Protein AF-A0A3A6N5Y7-F1 (afdb_monomer_lite)

Radius of gyration: 28.3 Å; chains: 1; bounding box: 73×54×53 Å

pLDDT: mean 73.28, std 14.15, range [40.91, 90.38]

Structure (mmCIF, N/CA/C/O backbone):
data_AF-A0A3A6N5Y7-F1
#
_entry.id   AF-A0A3A6N5Y7-F1
#
loop_
_atom_site.group_PDB
_atom_site.id
_atom_site.type_symbol
_atom_site.label_atom_id
_atom_site.label_alt_id
_atom_site.label_comp_id
_atom_site.label_asym_id
_atom_site.label_entity_id
_atom_site.label_seq_id
_atom_site.pdbx_PDB_ins_code
_atom_site.Cartn_x
_atom_site.Cartn_y
_atom_site.Cartn_z
_atom_site.occupancy
_atom_site.B_iso_or_equiv
_atom_site.auth_seq_id
_atom_site.auth_comp_id
_atom_site.auth_asym_id
_atom_site.auth_atom_id
_atom_site.pdbx_PDB_model_num
ATOM 1 N N . MET A 1 1 ? 16.964 -12.652 -23.093 1.00 42.91 1 MET A N 1
ATOM 2 C CA . MET A 1 1 ? 16.774 -12.851 -21.640 1.00 42.91 1 MET A CA 1
ATOM 3 C C . MET A 1 1 ? 16.016 -11.644 -21.121 1.00 42.91 1 MET A C 1
ATOM 5 O O . MET A 1 1 ? 16.613 -10.581 -21.023 1.00 42.91 1 MET A O 1
ATOM 9 N N . ASN A 1 2 ? 14.709 -11.769 -20.884 1.00 51.12 2 ASN A N 1
ATOM 10 C CA . ASN A 1 2 ? 13.942 -10.691 -20.257 1.00 51.12 2 ASN A CA 1
ATOM 11 C C . ASN A 1 2 ? 14.453 -10.551 -18.821 1.00 51.12 2 ASN A C 1
ATOM 13 O O . ASN A 1 2 ? 14.398 -11.519 -18.061 1.00 51.12 2 ASN A O 1
ATOM 17 N N . LYS A 1 3 ? 15.029 -9.392 -18.482 1.00 64.69 3 LYS A N 1
ATOM 18 C CA . LYS A 1 3 ? 15.356 -9.066 -17.093 1.00 64.69 3 LYS A CA 1
ATOM 19 C C . LYS A 1 3 ? 14.032 -9.024 -16.340 1.00 64.69 3 LYS A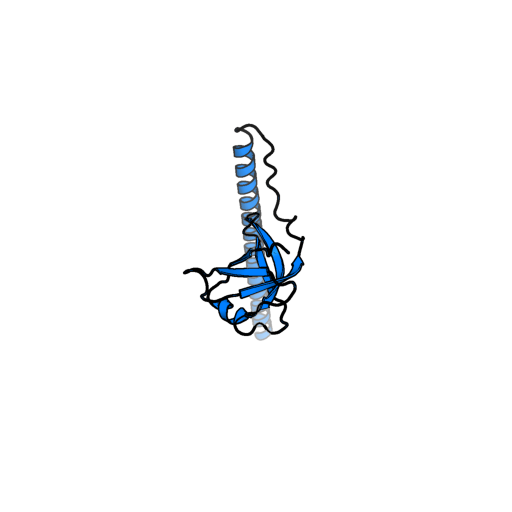 C 1
ATOM 21 O O . LYS A 1 3 ? 13.228 -8.136 -16.593 1.00 64.69 3 LYS A O 1
ATOM 26 N N . ARG A 1 4 ? 13.793 -10.027 -15.499 1.00 73.62 4 ARG A N 1
ATOM 27 C CA . ARG A 1 4 ? 12.654 -10.025 -14.585 1.00 73.62 4 ARG A CA 1
ATOM 28 C C . ARG A 1 4 ? 12.947 -9.007 -13.505 1.00 73.62 4 ARG A C 1
ATOM 30 O O . ARG A 1 4 ? 14.023 -9.070 -12.904 1.00 73.62 4 ARG A O 1
ATOM 37 N N . LYS A 1 5 ? 12.025 -8.079 -13.309 1.00 84.44 5 LYS A N 1
ATOM 38 C CA . LYS A 1 5 ? 12.135 -7.092 -12.246 1.00 84.44 5 LYS A CA 1
ATOM 39 C C . LYS A 1 5 ? 11.734 -7.722 -10.920 1.00 84.44 5 LYS A C 1
ATOM 41 O O . LYS A 1 5 ? 11.072 -8.763 -10.881 1.00 84.44 5 LYS A O 1
ATOM 46 N N . THR A 1 6 ? 12.192 -7.117 -9.834 1.00 88.25 6 THR A N 1
ATOM 47 C CA . THR A 1 6 ? 11.771 -7.500 -8.489 1.00 88.25 6 THR A CA 1
ATOM 48 C C . THR A 1 6 ? 11.048 -6.325 -7.869 1.00 88.25 6 THR A C 1
ATOM 50 O O . THR A 1 6 ? 11.573 -5.218 -7.816 1.00 88.25 6 THR A O 1
ATOM 53 N N . TYR A 1 7 ? 9.836 -6.583 -7.410 1.00 90.38 7 TYR A N 1
ATOM 54 C CA . TYR A 1 7 ? 8.979 -5.608 -6.772 1.00 90.38 7 TYR A CA 1
ATOM 55 C C . TYR A 1 7 ? 8.750 -5.988 -5.319 1.00 90.38 7 TYR A C 1
ATOM 57 O O . TYR A 1 7 ? 8.741 -7.167 -4.964 1.00 90.38 7 TYR A O 1
ATOM 65 N N . ARG A 1 8 ? 8.514 -4.988 -4.478 1.00 89.81 8 ARG A N 1
ATOM 66 C CA . ARG A 1 8 ? 8.191 -5.151 -3.068 1.00 89.81 8 ARG A CA 1
ATOM 67 C C . ARG A 1 8 ? 6.889 -4.438 -2.747 1.00 89.81 8 ARG A C 1
ATOM 69 O O . ARG A 1 8 ? 6.697 -3.296 -3.146 1.00 89.81 8 ARG A O 1
ATOM 76 N N . VAL A 1 9 ? 6.011 -5.096 -2.003 1.00 89.31 9 VAL A N 1
ATOM 77 C CA . VAL A 1 9 ? 4.762 -4.503 -1.505 1.00 89.31 9 VAL A CA 1
ATOM 78 C C . VAL A 1 9 ? 4.748 -4.624 0.009 1.00 89.31 9 VAL A C 1
ATOM 80 O O . VAL A 1 9 ? 5.057 -5.686 0.557 1.00 89.31 9 VAL A O 1
ATOM 83 N N . PHE A 1 10 ? 4.413 -3.524 0.681 1.00 86.44 10 PHE A N 1
ATOM 84 C CA . PHE A 1 10 ? 4.226 -3.518 2.125 1.00 86.44 10 PHE A CA 1
ATOM 85 C C . PHE A 1 10 ? 2.775 -3.855 2.452 1.00 86.44 10 PHE A C 1
ATOM 87 O O . PHE A 1 10 ? 1.873 -3.127 2.051 1.00 86.44 10 PHE A O 1
ATOM 94 N N . VAL A 1 11 ? 2.555 -4.941 3.189 1.00 83.19 11 VAL A N 1
ATOM 95 C CA . VAL A 1 11 ? 1.209 -5.418 3.523 1.00 83.19 11 VAL A CA 1
ATOM 96 C C . VAL A 1 11 ? 1.033 -5.425 5.043 1.00 83.19 11 VAL A C 1
ATOM 98 O O . VAL A 1 11 ? 1.803 -6.092 5.743 1.00 83.19 11 VAL A O 1
ATOM 101 N N . PRO A 1 12 ? 0.032 -4.707 5.589 1.00 78.56 12 PRO A N 1
ATOM 102 C CA . PRO A 1 12 ? -0.345 -4.831 6.992 1.00 78.56 12 PRO A CA 1
ATOM 103 C C . PRO A 1 12 ? -0.762 -6.269 7.322 1.00 78.56 12 PRO A C 1
ATOM 105 O O . PRO A 1 12 ? -1.392 -6.936 6.506 1.00 78.56 12 PRO A O 1
ATOM 108 N N . GLU A 1 13 ? -0.462 -6.746 8.531 1.00 71.50 13 GLU A N 1
ATOM 109 C CA . GLU A 1 13 ? -0.734 -8.144 8.909 1.00 71.50 13 GLU A CA 1
ATOM 110 C C . GLU A 1 13 ? -2.218 -8.529 8.781 1.00 71.50 13 GLU A C 1
ATOM 112 O O . GLU A 1 13 ? -2.533 -9.643 8.366 1.00 71.50 13 GLU A O 1
ATOM 117 N N . ASP A 1 14 ? -3.122 -7.578 9.026 1.00 71.62 14 ASP A N 1
ATOM 118 C CA . ASP A 1 14 ? -4.574 -7.758 8.914 1.00 71.62 14 ASP A CA 1
ATOM 119 C C . ASP A 1 14 ? -5.050 -8.000 7.467 1.00 71.62 14 ASP A C 1
ATOM 121 O O . ASP A 1 14 ? -6.158 -8.488 7.235 1.00 71.62 14 ASP A O 1
ATOM 125 N N . GLU A 1 15 ? -4.216 -7.671 6.478 1.00 71.88 15 GLU A N 1
ATOM 126 C CA . GLU A 1 15 ? -4.555 -7.695 5.054 1.00 71.88 15 GLU A CA 1
ATOM 127 C C . GLU A 1 15 ? -3.815 -8.781 4.263 1.00 71.88 15 GLU A C 1
ATOM 129 O O . GLU A 1 15 ? -4.076 -8.973 3.075 1.00 71.88 15 GLU A O 1
ATOM 134 N N . LEU A 1 16 ? -2.950 -9.554 4.923 1.00 69.94 16 LEU A N 1
ATOM 135 C CA . LEU A 1 16 ? -2.179 -10.642 4.314 1.00 69.94 16 LEU A CA 1
ATOM 136 C C . LEU A 1 16 ? -3.057 -11.705 3.646 1.00 69.94 16 LEU A C 1
ATOM 138 O O . LEU A 1 16 ? -2.752 -12.173 2.549 1.00 69.94 16 LEU A O 1
ATOM 142 N N . ASN A 1 17 ? -4.203 -12.011 4.256 1.00 70.00 17 ASN A N 1
ATOM 143 C CA . ASN A 1 17 ? -5.154 -13.001 3.745 1.00 70.00 17 ASN A CA 1
ATOM 144 C C . ASN A 1 17 ? -5.753 -12.616 2.379 1.00 70.00 17 ASN A C 1
ATOM 146 O O . ASN A 1 17 ? -6.322 -13.467 1.694 1.00 70.00 17 ASN A O 1
ATOM 150 N N . LYS A 1 18 ? -5.631 -11.349 1.950 1.00 73.25 18 LYS A N 1
ATOM 151 C CA . LYS A 1 18 ? -6.092 -10.903 0.626 1.00 73.25 18 LYS A CA 1
ATOM 152 C C . LYS A 1 18 ? -5.284 -11.544 -0.510 1.00 73.25 18 LYS A C 1
ATOM 154 O O . LYS A 1 18 ? -5.828 -11.725 -1.597 1.00 73.25 18 LYS A O 1
ATOM 159 N N . PHE A 1 19 ? -4.033 -11.933 -0.245 1.00 70.94 19 PHE A N 1
ATOM 160 C CA . PHE A 1 19 ? -3.107 -12.484 -1.239 1.00 70.94 19 PHE A CA 1
ATOM 161 C C . PHE A 1 19 ? -3.055 -14.018 -1.264 1.00 70.94 19 PHE A C 1
ATOM 163 O O . PHE A 1 19 ? -2.547 -14.581 -2.229 1.00 70.94 19 PHE A O 1
ATOM 170 N N . GLU A 1 20 ? -3.597 -14.709 -0.253 1.00 65.56 20 GLU A N 1
ATOM 171 C CA . GLU A 1 20 ? -3.565 -16.181 -0.173 1.00 65.56 20 GLU A CA 1
ATOM 172 C C . GLU A 1 20 ? -4.434 -16.875 -1.238 1.00 65.56 20 GLU A C 1
ATOM 174 O O . GLU A 1 20 ? -4.127 -17.989 -1.654 1.00 65.56 20 GLU A O 1
ATOM 179 N N . ASN A 1 21 ? -5.486 -16.211 -1.730 1.00 63.72 21 ASN A N 1
ATOM 180 C CA . ASN A 1 21 ? -6.317 -16.690 -2.842 1.00 63.72 21 ASN A CA 1
ATOM 181 C C . ASN A 1 21 ? -6.342 -15.655 -3.972 1.00 63.72 21 ASN A C 1
ATOM 183 O O . ASN A 1 21 ? -7.359 -14.972 -4.155 1.00 63.72 21 ASN A O 1
ATOM 187 N N . PRO A 1 22 ? -5.233 -15.518 -4.719 1.00 61.12 22 PRO A N 1
ATOM 188 C CA . PRO A 1 22 ? -5.074 -14.402 -5.635 1.00 61.12 22 PRO A CA 1
ATOM 189 C C . PRO A 1 22 ? -6.120 -14.397 -6.756 1.00 61.12 22 PRO A C 1
ATOM 191 O O . PRO A 1 22 ? -6.644 -13.337 -7.089 1.00 61.12 22 PRO A O 1
ATOM 194 N N . GLY A 1 23 ? -6.490 -15.564 -7.299 1.00 55.91 23 GLY A N 1
ATOM 195 C CA . GLY A 1 23 ? -7.388 -15.645 -8.461 1.00 55.91 23 GLY A CA 1
ATOM 196 C C . GLY A 1 23 ? -7.005 -14.659 -9.581 1.00 55.91 23 GLY A C 1
ATOM 197 O O . GLY A 1 23 ? -5.861 -14.225 -9.670 1.00 55.91 23 GLY A O 1
ATOM 198 N N . ASP A 1 24 ? -7.982 -14.254 -10.397 1.00 64.38 24 ASP A N 1
ATOM 199 C CA . ASP A 1 24 ? -7.859 -13.126 -11.340 1.00 64.38 24 ASP A CA 1
ATOM 200 C C . ASP A 1 24 ? -8.248 -11.781 -10.687 1.00 64.38 24 ASP A C 1
ATOM 202 O O . ASP A 1 24 ? -8.828 -10.898 -11.325 1.00 64.38 24 ASP A O 1
ATOM 206 N N . LYS A 1 25 ? -8.007 -11.616 -9.378 1.00 76.44 25 LYS A N 1
ATOM 207 C CA . LYS A 1 25 ? -8.378 -10.379 -8.680 1.00 76.44 25 LYS A CA 1
ATOM 208 C C . LYS A 1 25 ? -7.320 -9.301 -8.892 1.00 76.44 25 LYS A C 1
ATOM 210 O O . LYS A 1 25 ? -6.121 -9.542 -8.781 1.00 76.44 25 LYS A O 1
ATOM 215 N N . LEU A 1 26 ? -7.804 -8.097 -9.174 1.00 81.44 26 LEU A N 1
ATOM 216 C CA . LEU A 1 26 ? -7.002 -6.884 -9.241 1.00 81.44 26 LEU A CA 1
ATOM 217 C C . LEU A 1 26 ? -6.948 -6.253 -7.849 1.00 81.44 26 LEU A C 1
ATOM 219 O O . LEU A 1 26 ? -7.991 -6.019 -7.235 1.00 81.44 26 LEU A O 1
ATOM 223 N N . PHE A 1 27 ? -5.741 -5.971 -7.375 1.00 83.56 27 PHE A N 1
ATOM 224 C CA . PHE A 1 27 ? -5.479 -5.290 -6.109 1.00 83.56 27 PHE A CA 1
ATOM 225 C C . PHE A 1 27 ? -4.864 -3.927 -6.400 1.00 83.56 27 PHE A C 1
ATOM 227 O O . PHE A 1 27 ? -3.980 -3.840 -7.242 1.00 83.56 27 PHE A O 1
ATOM 234 N N . THR A 1 28 ? -5.303 -2.869 -5.724 1.00 84.94 28 THR A N 1
ATOM 235 C CA . THR A 1 28 ? -4.659 -1.554 -5.828 1.00 84.94 28 THR A CA 1
ATOM 236 C C . THR A 1 28 ? -3.739 -1.378 -4.635 1.00 84.94 28 THR A C 1
ATOM 238 O O . THR A 1 28 ? -4.221 -1.129 -3.534 1.00 84.94 28 THR A O 1
ATOM 241 N N . GLU A 1 29 ? -2.434 -1.490 -4.860 1.00 85.69 29 GLU A N 1
ATOM 242 C CA . GLU A 1 29 ? -1.424 -1.440 -3.801 1.00 85.69 29 GLU A CA 1
ATOM 243 C C . GLU A 1 29 ? -0.268 -0.518 -4.186 1.00 85.69 29 GLU A C 1
ATOM 245 O O . GLU A 1 29 ? -0.026 -0.242 -5.365 1.00 85.69 29 GLU A O 1
ATOM 250 N N . THR A 1 30 ? 0.462 -0.047 -3.177 1.00 88.00 30 THR A N 1
ATOM 251 C CA . THR A 1 30 ? 1.720 0.672 -3.387 1.00 88.00 30 THR A CA 1
ATOM 252 C C . THR A 1 30 ? 2.841 -0.339 -3.598 1.00 88.00 30 THR A C 1
ATOM 254 O O . THR A 1 30 ? 3.200 -1.103 -2.699 1.00 88.00 30 THR A O 1
ATOM 257 N N . VAL A 1 31 ? 3.396 -0.335 -4.804 1.00 89.12 31 VAL A N 1
ATOM 258 C CA . VAL A 1 31 ? 4.477 -1.218 -5.235 1.00 89.12 31 VAL A CA 1
ATOM 259 C C . VAL A 1 31 ? 5.779 -0.432 -5.250 1.00 89.12 31 VAL A C 1
ATOM 261 O O . VAL A 1 31 ? 5.811 0.711 -5.691 1.00 89.12 31 VAL A O 1
ATOM 264 N N . ILE A 1 32 ? 6.856 -1.050 -4.781 1.00 89.00 32 ILE A N 1
ATOM 265 C CA . ILE A 1 32 ? 8.205 -0.488 -4.769 1.00 89.00 32 ILE A CA 1
ATOM 266 C C . ILE A 1 32 ? 9.062 -1.305 -5.734 1.00 89.00 32 ILE A C 1
ATOM 268 O O . ILE A 1 32 ? 9.158 -2.522 -5.584 1.00 89.00 32 ILE A O 1
ATOM 272 N N . ASP A 1 33 ? 9.677 -0.666 -6.724 1.00 88.69 33 ASP A N 1
ATOM 273 C CA . ASP A 1 33 ? 10.671 -1.316 -7.591 1.00 88.69 33 ASP A CA 1
ATOM 274 C C . ASP A 1 33 ? 11.995 -1.438 -6.810 1.00 88.69 33 ASP A C 1
ATOM 276 O O . ASP A 1 33 ? 12.519 -0.438 -6.325 1.00 88.69 33 ASP A O 1
ATOM 280 N N . GLU A 1 34 ? 12.531 -2.649 -6.626 1.00 86.38 34 GLU A N 1
ATOM 281 C CA . GLU A 1 34 ? 13.803 -2.844 -5.903 1.00 86.38 34 GLU A CA 1
ATOM 282 C C . GLU A 1 34 ? 15.005 -2.284 -6.678 1.00 86.38 34 GLU A C 1
ATOM 284 O O . GLU A 1 34 ? 16.012 -1.925 -6.064 1.00 86.38 34 GLU A O 1
ATOM 289 N N . ASP A 1 35 ? 14.908 -2.166 -8.007 1.00 81.94 35 ASP A N 1
ATOM 290 C CA . ASP A 1 35 ? 16.004 -1.653 -8.828 1.00 81.94 35 ASP A CA 1
ATOM 291 C C . ASP A 1 35 ? 16.106 -0.120 -8.738 1.00 81.94 35 ASP A C 1
ATOM 293 O O . ASP A 1 35 ? 17.213 0.424 -8.711 1.00 81.94 35 ASP A O 1
ATOM 297 N N . THR A 1 36 ? 14.972 0.592 -8.695 1.00 85.12 36 THR A N 1
ATOM 298 C CA . THR A 1 36 ? 14.935 2.071 -8.660 1.00 85.12 36 THR A CA 1
ATOM 299 C C . THR A 1 36 ? 14.605 2.652 -7.288 1.00 85.12 36 THR A C 1
ATOM 301 O O . THR A 1 36 ? 14.820 3.840 -7.066 1.00 85.12 36 THR A O 1
ATOM 304 N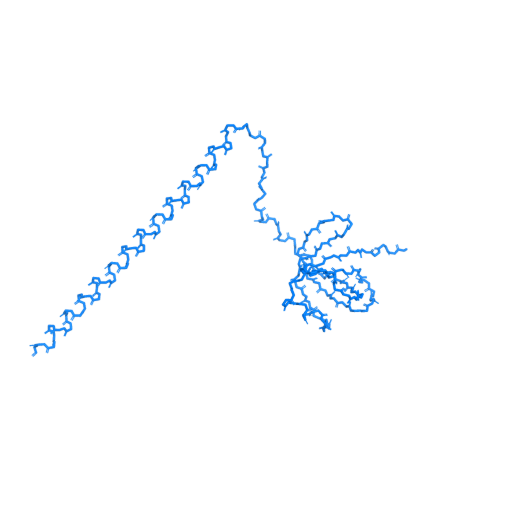 N . GLN A 1 37 ? 14.106 1.830 -6.362 1.00 82.81 37 GLN A N 1
ATOM 305 C CA . GLN A 1 37 ? 13.531 2.232 -5.073 1.00 82.81 37 GLN A CA 1
ATOM 306 C C . GLN A 1 37 ? 12.334 3.189 -5.180 1.00 82.81 37 GLN A C 1
ATOM 308 O O . GLN A 1 37 ? 11.919 3.773 -4.178 1.00 82.81 37 GLN A O 1
ATOM 313 N N . GLU A 1 38 ? 11.748 3.335 -6.367 1.00 84.25 38 GLU A N 1
ATOM 314 C CA . GLU A 1 38 ? 10.560 4.158 -6.564 1.00 84.25 38 GLU A CA 1
ATOM 315 C C . GLU A 1 38 ? 9.316 3.410 -6.087 1.00 84.25 38 GLU A C 1
ATOM 317 O O . GLU A 1 38 ? 9.064 2.273 -6.496 1.00 84.25 38 GLU A O 1
ATOM 322 N N . ALA A 1 39 ? 8.530 4.068 -5.236 1.00 86.94 39 ALA A N 1
ATOM 323 C CA . ALA A 1 39 ? 7.201 3.622 -4.851 1.00 86.94 39 ALA A CA 1
ATOM 324 C C . ALA A 1 39 ? 6.165 4.246 -5.792 1.00 86.94 39 ALA A C 1
ATOM 326 O O . ALA A 1 39 ? 6.240 5.434 -6.093 1.00 86.94 39 ALA A O 1
ATOM 327 N N . PHE A 1 40 ? 5.199 3.459 -6.249 1.00 87.25 40 PHE A N 1
ATOM 328 C CA . PHE A 1 40 ? 4.082 3.949 -7.050 1.00 87.25 40 PHE A CA 1
ATOM 329 C C . PHE A 1 40 ? 2.830 3.132 -6.763 1.00 87.25 40 PHE A C 1
ATOM 331 O O . PHE A 1 40 ? 2.895 1.942 -6.438 1.00 87.25 40 PHE A O 1
ATOM 338 N N . ARG A 1 41 ? 1.670 3.769 -6.891 1.00 86.81 41 ARG A N 1
ATOM 339 C CA . ARG A 1 41 ? 0.392 3.080 -6.776 1.00 86.81 41 ARG A CA 1
ATOM 340 C C . ARG A 1 41 ? 0.070 2.367 -8.085 1.00 86.81 41 ARG A C 1
ATOM 342 O O . ARG A 1 41 ? 0.169 2.938 -9.170 1.00 86.81 41 ARG A O 1
ATOM 349 N N . ALA A 1 42 ? -0.286 1.092 -8.002 1.00 88.44 42 ALA A N 1
ATOM 350 C CA . ALA A 1 42 ? -0.627 0.315 -9.183 1.00 88.44 42 ALA A CA 1
ATOM 351 C C . ALA A 1 42 ? -1.722 -0.708 -8.904 1.00 88.44 42 ALA A C 1
ATOM 353 O O . ALA A 1 42 ? -1.826 -1.270 -7.810 1.00 88.44 42 ALA A O 1
ATOM 354 N N . LYS A 1 43 ? -2.504 -1.000 -9.945 1.00 88.50 43 LYS A N 1
ATOM 355 C CA . LYS A 1 43 ? -3.361 -2.180 -9.988 1.00 88.50 43 LYS A CA 1
ATOM 356 C C . LYS A 1 43 ? -2.514 -3.380 -10.370 1.00 88.50 43 LYS A C 1
ATOM 358 O O . LYS A 1 43 ? -1.997 -3.473 -11.486 1.00 88.50 43 LYS A O 1
ATOM 363 N N . ILE A 1 44 ? -2.385 -4.301 -9.430 1.00 88.94 44 ILE A N 1
ATOM 364 C CA . ILE A 1 44 ? -1.564 -5.491 -9.541 1.00 88.94 44 ILE A CA 1
ATOM 365 C C . ILE A 1 44 ? -2.399 -6.764 -9.497 1.00 88.94 44 ILE A C 1
ATOM 367 O O . ILE A 1 44 ? -3.411 -6.856 -8.804 1.00 88.94 44 ILE A O 1
ATOM 371 N N . MET A 1 45 ? -1.928 -7.771 -10.222 1.00 87.31 45 MET A N 1
ATOM 372 C CA . MET A 1 45 ? -2.351 -9.157 -10.061 1.00 87.31 45 MET A CA 1
ATOM 373 C C . MET A 1 45 ? -1.220 -9.930 -9.405 1.00 87.31 45 MET A C 1
ATOM 375 O O . MET A 1 45 ? -0.086 -9.881 -9.882 1.00 87.31 45 MET A O 1
ATOM 379 N N . VAL A 1 46 ? -1.525 -10.661 -8.339 1.00 87.69 46 VAL A N 1
ATOM 380 C CA . VAL A 1 46 ? -0.550 -11.502 -7.639 1.00 87.69 46 VAL A CA 1
ATOM 381 C C . VAL A 1 46 ? -0.768 -12.959 -8.035 1.00 87.69 46 VAL A C 1
ATOM 383 O O . VAL A 1 46 ? -1.888 -13.369 -8.305 1.00 87.69 46 VAL A O 1
ATOM 386 N N . SER A 1 47 ? 0.294 -13.751 -8.106 1.00 84.38 47 SER A N 1
ATOM 387 C CA . SER A 1 47 ? 0.235 -15.194 -8.339 1.00 84.38 47 SER A CA 1
ATOM 388 C C . SER A 1 47 ? 1.286 -15.895 -7.486 1.00 84.38 47 SER A C 1
ATOM 390 O O . SER A 1 47 ? 2.371 -15.365 -7.256 1.00 84.38 47 SER A O 1
ATOM 392 N N . THR A 1 48 ? 0.985 -17.110 -7.036 1.00 83.50 48 THR A N 1
ATOM 393 C CA . THR A 1 48 ? 1.953 -18.015 -6.388 1.00 83.50 48 THR A CA 1
ATOM 394 C C . THR A 1 48 ? 2.762 -18.826 -7.403 1.00 83.50 48 THR A C 1
ATOM 396 O O . THR A 1 48 ? 3.731 -19.493 -7.049 1.00 83.50 48 THR A O 1
ATOM 399 N N . SER A 1 49 ? 2.376 -18.775 -8.681 1.00 82.56 49 SER A N 1
ATOM 400 C CA . SER A 1 49 ? 3.053 -19.454 -9.783 1.00 82.56 49 SER A CA 1
ATOM 401 C C . SER A 1 49 ? 3.620 -18.453 -10.783 1.00 82.56 49 SER A C 1
ATOM 403 O O . SER A 1 49 ? 3.011 -17.421 -11.078 1.00 82.56 49 SER A O 1
ATOM 405 N N . LEU A 1 50 ? 4.802 -18.771 -11.305 1.00 81.44 50 LEU A N 1
ATOM 406 C CA . LEU A 1 50 ? 5.478 -17.965 -12.309 1.00 81.44 50 LEU A CA 1
ATOM 407 C C . LEU A 1 50 ? 4.744 -18.094 -13.649 1.00 81.44 50 LEU A C 1
ATOM 409 O O . LEU A 1 50 ? 4.814 -19.134 -14.305 1.00 81.44 50 LEU A O 1
ATOM 413 N N . LEU A 1 51 ? 4.079 -17.019 -14.056 1.00 81.94 51 LEU A N 1
ATOM 414 C CA . LEU A 1 51 ? 3.369 -16.905 -15.327 1.00 81.94 51 LEU A CA 1
ATOM 415 C C . LEU A 1 51 ? 4.106 -15.946 -16.274 1.00 81.94 51 LEU A C 1
ATOM 417 O O . LEU A 1 51 ? 4.976 -15.173 -15.868 1.00 81.94 51 LEU A O 1
ATOM 421 N N . GLU A 1 52 ? 3.783 -16.007 -17.564 1.00 80.62 52 GLU A N 1
ATOM 422 C CA . GLU A 1 52 ? 4.406 -15.135 -18.560 1.00 80.62 52 GLU A CA 1
ATOM 423 C C . GLU A 1 52 ? 3.975 -13.672 -18.359 1.00 80.62 52 GLU A C 1
ATOM 425 O O . GLU A 1 52 ? 2.791 -13.367 -18.215 1.00 80.62 52 GLU A O 1
ATOM 430 N N . GLY A 1 53 ? 4.950 -12.759 -18.318 1.00 82.50 53 GLY A N 1
ATOM 431 C CA . GLY A 1 53 ? 4.716 -11.341 -18.025 1.00 82.50 53 GLY A CA 1
ATOM 432 C C . GLY A 1 53 ? 4.538 -11.014 -16.539 1.00 82.50 53 GLY A C 1
ATOM 433 O O . GLY A 1 53 ? 4.139 -9.897 -16.226 1.00 82.50 53 GLY A O 1
ATOM 434 N N . TYR A 1 54 ? 4.814 -11.968 -15.645 1.00 87.50 54 TYR A N 1
ATOM 435 C CA . TYR A 1 54 ? 4.893 -11.715 -14.211 1.00 87.50 54 TYR A CA 1
ATOM 436 C C . TYR A 1 54 ? 6.349 -11.549 -13.771 1.00 87.50 54 TYR A C 1
ATOM 438 O O . TYR A 1 54 ? 7.242 -12.298 -14.185 1.00 87.50 54 TYR A O 1
ATOM 446 N N . ASP A 1 55 ? 6.550 -10.586 -12.885 1.00 89.62 55 ASP A N 1
ATOM 447 C CA . ASP A 1 55 ? 7.807 -10.262 -12.230 1.00 89.62 55 ASP A CA 1
ATOM 448 C C . ASP A 1 55 ? 7.826 -10.797 -10.793 1.00 89.62 55 ASP A C 1
ATOM 450 O O . ASP A 1 55 ? 6.802 -11.227 -10.259 1.00 89.62 55 ASP A O 1
ATOM 454 N N . SER A 1 56 ? 9.000 -10.821 -10.165 1.00 89.38 56 SER A N 1
ATOM 455 C CA . SER A 1 56 ? 9.150 -11.329 -8.796 1.00 89.38 56 SER A CA 1
ATOM 456 C C . SER A 1 56 ? 8.542 -10.350 -7.794 1.00 89.38 56 SER A C 1
ATOM 458 O O . SER A 1 56 ? 8.781 -9.148 -7.892 1.00 89.38 56 SER A O 1
ATOM 460 N N . LEU A 1 57 ? 7.807 -10.855 -6.804 1.00 89.31 57 LEU A N 1
ATOM 461 C CA . LEU A 1 57 ? 7.199 -10.056 -5.744 1.00 89.31 57 LEU A CA 1
ATOM 462 C C . LEU A 1 57 ? 7.725 -10.472 -4.367 1.00 89.31 57 LEU A C 1
ATOM 464 O O . LEU A 1 57 ? 7.745 -11.650 -4.012 1.00 89.31 57 LEU A O 1
ATOM 468 N N . LEU A 1 58 ? 8.097 -9.477 -3.571 1.00 88.75 58 LEU A N 1
ATOM 469 C CA . LEU A 1 58 ? 8.435 -9.608 -2.163 1.00 88.75 58 LEU A CA 1
ATOM 470 C C . LEU A 1 58 ? 7.329 -8.961 -1.332 1.00 88.75 58 LEU A C 1
ATOM 472 O O . LEU A 1 58 ? 7.138 -7.747 -1.358 1.00 88.75 58 LEU A O 1
ATOM 476 N N . LEU A 1 59 ? 6.599 -9.776 -0.577 1.00 86.56 59 LEU A N 1
ATOM 477 C CA . LEU A 1 59 ? 5.615 -9.284 0.381 1.00 86.56 59 LEU A CA 1
ATOM 478 C C . LEU A 1 59 ? 6.319 -9.010 1.710 1.00 86.56 59 LEU A C 1
ATOM 480 O O . LEU A 1 59 ? 6.828 -9.935 2.349 1.00 86.56 59 LEU A O 1
ATOM 484 N N . GLN A 1 60 ? 6.371 -7.743 2.112 1.00 84.75 60 GLN A N 1
ATOM 485 C CA . GLN A 1 60 ? 6.961 -7.311 3.375 1.00 84.75 60 GLN A CA 1
ATOM 486 C C . GLN A 1 60 ? 5.853 -6.944 4.368 1.00 84.75 60 GLN A C 1
ATOM 488 O O . GLN A 1 60 ? 5.087 -6.015 4.137 1.00 84.75 60 GLN A O 1
ATOM 493 N N . GLY A 1 61 ? 5.786 -7.660 5.487 1.00 82.12 61 GLY A N 1
ATOM 494 C CA . GLY A 1 61 ? 4.946 -7.320 6.633 1.00 82.12 61 GLY A CA 1
ATOM 495 C C . GLY A 1 61 ? 5.716 -6.564 7.719 1.00 82.12 61 GLY A C 1
ATOM 496 O O . GLY A 1 61 ? 6.916 -6.301 7.608 1.00 82.12 61 GLY A O 1
ATOM 497 N N . ARG A 1 62 ? 5.027 -6.245 8.820 1.00 75.00 62 ARG A N 1
ATOM 498 C CA . ARG A 1 62 ? 5.598 -5.501 9.959 1.00 75.00 62 ARG A CA 1
ATOM 499 C C . ARG A 1 62 ? 6.711 -6.270 10.687 1.00 75.00 62 ARG A C 1
ATOM 501 O O . ARG A 1 62 ? 7.638 -5.645 11.197 1.00 75.00 62 ARG A O 1
ATOM 508 N N . GLY A 1 63 ? 6.622 -7.600 10.728 1.00 73.38 63 GLY A N 1
ATOM 509 C CA . GLY A 1 63 ? 7.588 -8.483 11.392 1.00 73.38 63 GLY A CA 1
ATOM 510 C C . GLY A 1 63 ? 8.618 -9.160 10.478 1.00 73.38 63 GLY A C 1
ATOM 511 O O . GLY A 1 63 ? 9.514 -9.829 10.988 1.00 73.38 63 GLY A O 1
ATOM 512 N N . GLY A 1 64 ? 8.516 -9.016 9.151 1.00 76.81 64 GLY A N 1
ATOM 513 C CA . GLY A 1 64 ? 9.412 -9.687 8.204 1.00 76.81 64 GLY A CA 1
ATOM 514 C C . GLY A 1 64 ? 8.794 -9.918 6.826 1.00 76.81 64 GLY A C 1
ATOM 515 O O . GLY A 1 64 ? 7.719 -9.408 6.520 1.00 76.81 64 GLY A O 1
ATOM 516 N N . PHE A 1 65 ? 9.484 -10.688 5.985 1.00 78.50 65 PHE A N 1
ATOM 517 C CA . PHE A 1 65 ? 8.978 -11.087 4.671 1.00 78.50 65 PHE A CA 1
ATOM 518 C C . PHE A 1 65 ? 8.066 -12.301 4.782 1.00 78.50 65 PHE A C 1
ATOM 520 O O . PHE A 1 65 ? 8.346 -13.221 5.556 1.00 78.50 65 PHE A O 1
ATOM 527 N N . LEU A 1 66 ? 7.003 -12.323 3.978 1.00 78.38 66 LEU A N 1
ATOM 528 C CA . LEU A 1 66 ? 6.149 -13.496 3.902 1.00 78.38 66 LEU A CA 1
ATOM 529 C C . LEU A 1 66 ? 6.917 -14.657 3.259 1.00 78.38 66 LEU A C 1
ATOM 531 O O . LEU A 1 66 ? 7.454 -14.490 2.160 1.00 78.38 66 LEU A O 1
ATOM 535 N N . PRO A 1 67 ? 6.969 -15.838 3.898 1.00 75.31 67 PRO A N 1
ATOM 536 C CA . PRO A 1 67 ? 7.594 -17.000 3.292 1.00 75.31 67 PRO A CA 1
ATOM 537 C C . PRO A 1 67 ? 6.785 -17.438 2.066 1.00 75.31 67 PRO A C 1
ATOM 539 O O . PRO A 1 67 ? 5.579 -17.654 2.145 1.00 75.31 67 PRO A O 1
ATOM 542 N N . GLY A 1 68 ? 7.453 -17.570 0.924 1.00 79.25 68 GLY A N 1
ATOM 543 C CA . GLY A 1 68 ? 6.828 -17.992 -0.327 1.00 79.25 68 GLY A CA 1
ATOM 544 C C . GLY A 1 68 ? 7.492 -17.364 -1.545 1.00 79.25 68 GLY A C 1
ATOM 545 O O . GLY A 1 68 ? 8.293 -16.438 -1.424 1.00 79.25 68 GLY A O 1
ATOM 546 N N . GLN A 1 69 ? 7.168 -17.890 -2.724 1.00 84.00 69 GLN A N 1
ATOM 547 C CA . GLN A 1 69 ? 7.490 -17.246 -3.992 1.00 84.00 69 GLN A CA 1
ATOM 548 C C . GLN A 1 69 ? 6.224 -16.597 -4.525 1.00 84.00 69 GLN A C 1
ATOM 550 O O . GLN A 1 69 ? 5.237 -17.279 -4.798 1.00 84.00 69 GLN A O 1
ATOM 555 N N . TRP A 1 70 ? 6.271 -15.279 -4.645 1.00 88.06 70 TRP A N 1
ATOM 556 C CA . TRP A 1 70 ? 5.164 -14.478 -5.131 1.00 88.06 70 TRP A CA 1
ATOM 557 C C . TRP A 1 70 ? 5.575 -13.818 -6.434 1.00 88.06 70 TRP A C 1
ATOM 559 O O . TRP A 1 70 ? 6.740 -13.470 -6.638 1.00 88.06 70 TRP A O 1
ATOM 569 N N . PHE A 1 71 ? 4.604 -13.651 -7.315 1.00 89.19 71 PHE A N 1
ATOM 570 C CA . PHE A 1 71 ? 4.789 -13.041 -8.615 1.00 89.19 71 PHE A CA 1
ATOM 571 C C . PHE A 1 71 ? 3.732 -11.972 -8.818 1.00 89.19 71 PHE A C 1
ATOM 573 O O . PHE A 1 71 ? 2.587 -12.152 -8.407 1.00 89.19 71 PHE A O 1
ATOM 580 N N . VAL A 1 72 ? 4.106 -10.871 -9.458 1.00 88.06 72 VAL A N 1
ATOM 581 C CA . VAL A 1 72 ? 3.220 -9.737 -9.696 1.00 88.06 72 VAL A CA 1
ATOM 582 C C . VAL A 1 72 ? 3.184 -9.372 -11.167 1.00 88.06 72 VAL A C 1
ATOM 584 O O . VAL A 1 72 ? 4.206 -9.380 -11.848 1.00 88.06 72 VAL A O 1
ATOM 587 N N . LYS A 1 73 ? 1.999 -9.022 -11.651 1.00 88.69 73 LYS A N 1
ATOM 588 C CA . LYS A 1 73 ? 1.804 -8.373 -12.941 1.00 88.69 73 LYS A CA 1
ATOM 589 C C . LYS A 1 73 ? 1.145 -7.025 -12.710 1.00 88.69 73 LYS A C 1
ATOM 591 O O . LYS A 1 73 ? 0.049 -6.956 -12.155 1.00 88.69 73 LYS A O 1
ATOM 596 N N . ILE A 1 74 ? 1.817 -5.965 -13.138 1.00 87.56 74 ILE A N 1
ATOM 597 C CA . ILE A 1 74 ? 1.280 -4.606 -13.098 1.00 87.56 74 ILE A CA 1
ATOM 598 C C . ILE A 1 74 ? 0.352 -4.448 -14.303 1.00 87.56 74 ILE A C 1
ATOM 600 O O . ILE A 1 74 ? 0.784 -4.593 -15.446 1.00 87.56 74 ILE A O 1
ATOM 604 N N . VAL A 1 75 ? -0.932 -4.216 -14.041 1.00 86.31 75 VAL A N 1
ATOM 605 C CA . VAL A 1 75 ? -1.956 -4.037 -15.080 1.00 86.31 75 VAL A CA 1
ATOM 606 C C . VAL A 1 75 ? -2.098 -2.563 -15.434 1.00 86.31 75 VAL A C 1
ATOM 608 O O . VAL A 1 75 ? -2.176 -2.220 -16.608 1.00 86.31 75 VAL A O 1
ATOM 611 N N . GLU A 1 76 ? -2.095 -1.699 -14.423 1.00 83.25 76 GLU A N 1
ATOM 612 C CA . GLU A 1 76 ? -2.263 -0.258 -14.580 1.00 83.25 76 GLU A CA 1
ATOM 613 C C . GLU A 1 76 ? -1.433 0.451 -13.509 1.00 83.25 76 GLU A C 1
ATOM 615 O O . GLU A 1 76 ? -1.475 0.066 -12.338 1.00 83.25 76 GLU A O 1
ATOM 620 N N . ARG A 1 77 ? -0.646 1.449 -13.916 1.00 83.38 77 ARG A N 1
ATOM 621 C CA . ARG A 1 77 ? 0.069 2.343 -13.003 1.00 83.38 77 ARG A CA 1
ATOM 622 C C . ARG A 1 77 ? -0.803 3.579 -12.839 1.00 83.38 77 ARG A C 1
ATOM 624 O O . ARG A 1 77 ? -1.069 4.247 -13.834 1.00 83.38 77 ARG A O 1
ATOM 631 N N . ASP A 1 78 ? -1.252 3.848 -11.618 1.00 74.06 78 ASP A N 1
ATOM 632 C CA . ASP A 1 78 ? -1.893 5.125 -11.325 1.00 74.06 78 ASP A CA 1
ATOM 633 C C . ASP A 1 78 ? -0.763 6.162 -11.243 1.00 74.06 78 ASP A C 1
ATOM 635 O O . ASP A 1 78 ? 0.074 6.117 -10.344 1.00 74.06 78 ASP A O 1
ATOM 639 N N . GLU A 1 79 ? -0.688 7.051 -12.235 1.00 58.25 79 GLU A N 1
ATOM 640 C CA . GLU A 1 79 ? 0.256 8.182 -12.266 1.00 58.25 79 G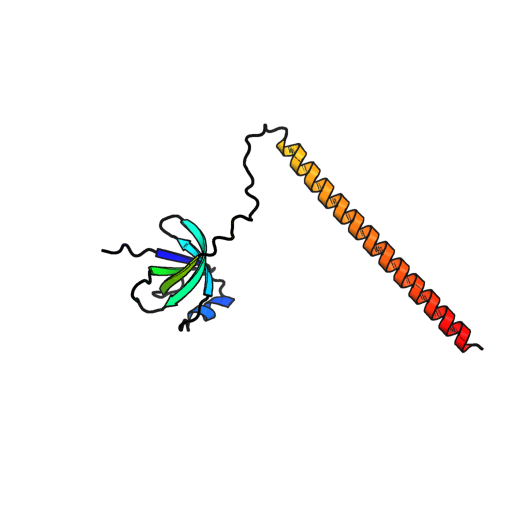LU A CA 1
ATOM 641 C C . GLU A 1 79 ? -0.271 9.400 -11.468 1.00 58.25 79 GLU A C 1
ATOM 643 O O . GLU A 1 79 ? 0.342 10.462 -11.476 1.00 58.25 79 GLU A O 1
ATOM 648 N N . GLU A 1 80 ? -1.382 9.254 -10.735 1.00 47.38 80 GLU A N 1
ATOM 649 C CA . GLU A 1 80 ? -2.055 10.311 -9.955 1.00 47.38 80 GLU A CA 1
ATOM 650 C C . GLU A 1 80 ? -1.431 10.571 -8.560 1.00 47.38 80 GLU A C 1
ATOM 652 O O . GLU A 1 80 ? -2.148 10.795 -7.590 1.00 47.38 80 GLU A O 1
ATOM 657 N N . ASP A 1 81 ? -0.100 10.583 -8.443 1.00 44.53 81 ASP A N 1
ATOM 658 C CA . ASP A 1 81 ? 0.610 11.065 -7.237 1.00 44.53 81 ASP A CA 1
ATOM 659 C C . ASP A 1 81 ? 1.401 12.369 -7.522 1.00 44.53 81 ASP A C 1
ATOM 661 O O . ASP A 1 81 ? 2.436 12.637 -6.916 1.00 44.53 81 ASP A O 1
ATOM 665 N N . GLU A 1 82 ? 0.913 13.224 -8.434 1.00 42.25 82 GLU A N 1
ATOM 666 C CA . GLU A 1 82 ? 1.403 14.612 -8.589 1.00 42.25 82 GLU A CA 1
ATOM 667 C C . GLU A 1 82 ? 0.715 15.629 -7.647 1.00 42.25 82 GLU A C 1
ATOM 669 O O . GLU A 1 82 ? 1.044 16.814 -7.687 1.00 42.25 82 GLU A O 1
ATOM 674 N N . ASP A 1 83 ? -0.171 15.191 -6.742 1.00 40.91 83 ASP A N 1
ATOM 675 C CA . ASP A 1 83 ? -0.840 16.067 -5.759 1.00 40.91 83 ASP A CA 1
ATOM 676 C C . ASP A 1 83 ? -0.296 15.947 -4.319 1.00 40.91 83 ASP A C 1
ATOM 678 O O . ASP A 1 83 ? -0.860 16.520 -3.382 1.00 40.91 83 ASP A O 1
ATOM 682 N N . GLU A 1 84 ? 0.848 15.292 -4.099 1.00 41.53 84 GLU A N 1
ATOM 683 C CA . GLU A 1 84 ? 1.636 15.584 -2.900 1.00 41.53 84 GLU A CA 1
ATOM 684 C C . GLU A 1 84 ? 2.456 16.839 -3.164 1.00 41.53 84 GLU A C 1
ATOM 686 O O . GLU A 1 84 ? 3.544 16.774 -3.727 1.00 41.53 84 GLU A O 1
ATOM 691 N N . SER A 1 85 ? 1.895 17.984 -2.758 1.00 45.94 85 SER A N 1
ATOM 692 C CA . SER A 1 85 ? 2.544 19.288 -2.607 1.00 45.94 85 SER A CA 1
ATOM 693 C C . SER A 1 85 ? 4.069 19.178 -2.591 1.00 45.94 85 SER A C 1
ATOM 695 O O . SER A 1 85 ? 4.682 19.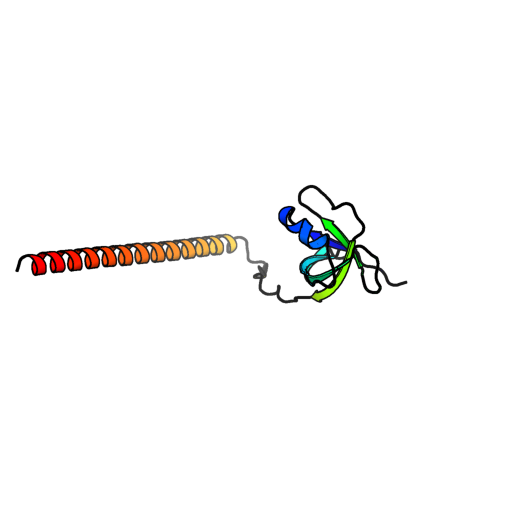023 -1.527 1.00 45.94 85 SER A O 1
ATOM 697 N N . VAL A 1 86 ? 4.677 19.244 -3.780 1.00 42.78 86 VAL A N 1
ATOM 698 C CA . VAL A 1 86 ? 6.123 19.277 -3.928 1.00 42.78 86 VAL A CA 1
ATOM 699 C C . VAL A 1 86 ? 6.542 20.493 -3.133 1.00 42.78 86 VAL A C 1
ATOM 701 O O . VAL A 1 86 ? 6.243 21.635 -3.488 1.00 42.78 86 VAL A O 1
ATOM 704 N N . THR A 1 87 ? 7.180 20.259 -1.992 1.00 46.78 87 THR A N 1
ATOM 705 C CA . THR A 1 87 ? 7.825 21.324 -1.245 1.00 46.78 87 THR A CA 1
ATOM 706 C C . THR A 1 87 ? 9.023 21.701 -2.090 1.00 46.78 87 THR A C 1
ATOM 708 O O . THR A 1 87 ? 10.118 21.173 -1.915 1.00 46.78 87 THR A O 1
ATOM 711 N N . VAL A 1 88 ? 8.781 22.565 -3.081 1.00 44.69 88 VAL A N 1
ATOM 712 C CA . VAL A 1 88 ? 9.808 23.151 -3.925 1.00 44.69 88 VAL A CA 1
ATOM 713 C C . VAL A 1 88 ? 10.783 23.791 -2.953 1.00 44.69 88 VAL A C 1
ATOM 715 O O . VAL A 1 88 ? 10.485 24.794 -2.302 1.00 44.69 88 VAL A O 1
ATOM 718 N N . PHE A 1 89 ? 11.936 23.152 -2.777 1.00 45.12 89 PHE A N 1
ATOM 719 C CA . PHE A 1 89 ? 13.051 23.712 -2.035 1.00 45.12 89 PHE A CA 1
ATOM 720 C C . PHE A 1 89 ? 13.644 24.821 -2.911 1.00 45.12 89 PHE A C 1
ATOM 722 O O . PHE A 1 89 ? 14.745 24.708 -3.442 1.00 45.12 89 PHE A O 1
ATOM 729 N N . GLU A 1 90 ? 12.902 25.918 -3.073 1.00 48.28 90 GLU A N 1
ATOM 730 C CA . GLU A 1 90 ? 13.516 27.180 -3.439 1.00 48.28 90 GLU A CA 1
ATOM 731 C C . GLU A 1 90 ? 14.511 27.502 -2.326 1.00 48.28 90 GLU A C 1
ATOM 733 O O . GLU A 1 90 ? 14.192 27.495 -1.130 1.00 48.28 90 GLU A O 1
ATOM 738 N N . SER A 1 91 ? 15.762 27.717 -2.717 1.00 48.97 91 SER A N 1
ATOM 739 C CA . SER A 1 91 ? 16.851 28.113 -1.837 1.00 48.97 91 SER A CA 1
ATOM 740 C C . SER A 1 91 ? 16.617 29.538 -1.321 1.00 48.97 91 SER A C 1
ATOM 742 O O . SER A 1 91 ? 17.323 30.473 -1.692 1.00 48.97 91 SER A O 1
ATOM 744 N N . MET A 1 92 ? 15.604 29.720 -0.478 1.00 52.09 92 MET A N 1
ATOM 745 C CA . MET A 1 92 ? 15.351 30.958 0.243 1.00 52.09 92 MET A CA 1
ATOM 746 C C . MET A 1 92 ? 16.220 31.015 1.498 1.00 52.09 92 MET A C 1
ATOM 748 O O . MET A 1 92 ? 16.429 30.021 2.205 1.00 52.09 92 MET A O 1
ATOM 752 N N . ARG A 1 93 ? 16.769 32.203 1.758 1.00 59.12 93 ARG A N 1
ATOM 753 C CA . ARG A 1 93 ? 17.732 32.452 2.835 1.00 59.12 93 ARG A CA 1
ATOM 754 C C . ARG A 1 93 ? 17.098 32.124 4.193 1.00 59.12 93 ARG A C 1
ATOM 756 O O . ARG A 1 93 ? 15.915 32.353 4.422 1.00 59.12 93 ARG A O 1
ATOM 763 N N . LEU A 1 94 ? 17.916 31.630 5.125 1.00 53.06 94 LEU A N 1
ATOM 764 C CA . LEU A 1 94 ? 17.534 31.083 6.442 1.00 53.06 94 LEU A CA 1
ATOM 765 C C . LEU A 1 94 ? 16.554 31.951 7.274 1.00 53.06 94 LEU A C 1
ATOM 767 O O . LEU A 1 94 ? 15.843 31.423 8.128 1.00 53.06 94 LEU A O 1
ATOM 771 N N . GLY A 1 95 ? 16.494 33.264 7.023 1.00 57.84 95 GLY A N 1
ATOM 772 C CA . GLY A 1 95 ? 15.565 34.194 7.674 1.00 57.84 95 GLY A CA 1
ATOM 773 C C . GLY A 1 95 ? 14.098 34.074 7.230 1.00 57.84 95 GLY A C 1
ATOM 774 O O . GLY A 1 95 ? 13.204 34.287 8.047 1.00 57.84 95 GLY A O 1
ATOM 775 N N . GLU A 1 96 ? 13.822 33.679 5.984 1.00 54.00 96 GLU A N 1
ATOM 776 C CA . GLU A 1 96 ? 12.454 33.626 5.435 1.00 54.00 96 GLU A CA 1
ATOM 777 C C . GLU A 1 96 ? 11.689 32.368 5.878 1.00 54.00 96 GLU A C 1
ATOM 779 O O . GLU A 1 96 ? 10.481 32.425 6.132 1.00 54.00 96 GLU A O 1
ATOM 784 N N . ARG A 1 97 ? 12.406 31.254 6.104 1.00 52.84 97 ARG A N 1
ATOM 785 C CA . ARG A 1 97 ? 11.840 29.979 6.589 1.00 52.84 97 ARG A CA 1
ATOM 786 C C . ARG A 1 97 ? 11.145 30.094 7.944 1.00 52.84 97 ARG A C 1
ATOM 788 O O . ARG A 1 97 ? 10.081 29.511 8.142 1.00 52.84 97 ARG A O 1
ATOM 795 N N . ARG A 1 98 ? 11.716 30.863 8.879 1.00 53.88 98 ARG A N 1
ATOM 796 C CA . ARG A 1 98 ? 11.110 31.059 10.209 1.00 53.88 98 ARG A CA 1
ATOM 797 C C . ARG A 1 98 ? 9.801 31.848 10.136 1.00 53.88 98 ARG A C 1
ATOM 799 O O . ARG A 1 98 ? 8.874 31.544 10.879 1.00 53.88 98 ARG A O 1
ATOM 806 N N . GLY A 1 99 ? 9.709 32.827 9.235 1.00 57.66 99 GLY A N 1
ATOM 807 C CA . GLY A 1 99 ? 8.512 33.658 9.088 1.00 57.66 99 GLY A CA 1
ATOM 808 C C . GLY A 1 99 ? 7.328 32.914 8.468 1.00 57.66 99 GLY A C 1
ATOM 809 O O . GLY A 1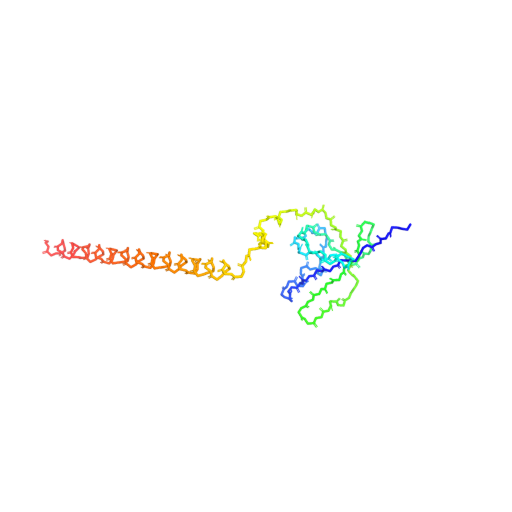 99 ? 6.194 33.103 8.900 1.00 57.66 99 GLY A O 1
ATOM 810 N N . TYR A 1 100 ? 7.578 32.055 7.477 1.00 60.03 100 TYR A N 1
ATOM 811 C CA . TYR A 1 100 ? 6.519 31.307 6.791 1.00 60.03 100 TYR A CA 1
ATOM 812 C C . TYR A 1 100 ? 5.834 30.273 7.701 1.00 60.03 100 TYR A C 1
ATOM 814 O O . TYR A 1 100 ? 4.604 30.216 7.755 1.00 60.03 100 TYR A O 1
ATOM 822 N N . MET A 1 101 ? 6.618 29.521 8.482 1.00 60.50 101 MET A N 1
ATOM 823 C CA . MET A 1 101 ? 6.078 28.534 9.424 1.00 60.50 101 MET A CA 1
ATOM 824 C C . MET A 1 101 ? 5.246 29.200 10.532 1.00 60.50 101 MET A C 1
ATOM 826 O O . MET A 1 101 ? 4.156 28.728 10.846 1.00 60.50 101 MET A O 1
ATOM 830 N N . LEU A 1 102 ? 5.707 30.338 11.071 1.00 60.97 102 LEU A N 1
ATOM 831 C CA . LEU A 1 102 ? 4.963 31.082 12.094 1.00 60.97 102 LEU A CA 1
ATOM 832 C C . LEU A 1 102 ? 3.629 31.620 11.552 1.00 60.97 102 LEU A C 1
ATOM 834 O O . LEU A 1 102 ? 2.604 31.517 12.222 1.00 60.97 102 LEU A O 1
ATOM 838 N N . ARG A 1 103 ? 3.631 32.156 10.323 1.00 63.03 103 ARG A N 1
ATOM 839 C CA . ARG A 1 103 ? 2.416 32.657 9.662 1.00 63.03 103 ARG A CA 1
ATOM 840 C C . ARG A 1 103 ? 1.401 31.544 9.398 1.00 63.03 103 ARG A C 1
ATOM 842 O O . ARG A 1 103 ? 0.221 31.754 9.652 1.00 63.03 103 ARG A O 1
ATOM 849 N N . SER A 1 104 ? 1.853 30.361 8.980 1.00 59.38 104 SER A N 1
ATOM 850 C CA . SER A 1 104 ? 0.966 29.209 8.754 1.00 59.38 104 SER A CA 1
ATOM 851 C C . SER A 1 104 ? 0.372 28.673 10.061 1.00 59.38 104 SER A C 1
ATOM 853 O O . SER A 1 104 ? -0.832 28.448 10.139 1.00 59.38 104 SER A O 1
ATOM 855 N N . MET A 1 105 ? 1.172 28.575 11.132 1.00 61.09 105 MET A N 1
ATOM 856 C CA . MET A 1 105 ? 0.661 28.191 12.457 1.00 61.09 105 MET A CA 1
ATOM 857 C C . MET A 1 105 ? -0.352 29.202 13.012 1.00 61.09 105 MET A C 1
ATOM 859 O O . MET A 1 105 ? -1.338 28.816 13.643 1.00 61.09 105 MET A O 1
ATOM 863 N N . MET A 1 106 ? -0.131 30.501 12.786 1.00 64.31 106 MET A N 1
ATOM 864 C CA . MET A 1 106 ? -1.083 31.540 13.186 1.00 64.31 106 MET A CA 1
ATOM 865 C C . MET A 1 106 ? -2.388 31.459 12.387 1.00 64.31 106 MET A C 1
ATOM 867 O O . MET A 1 106 ? -3.452 31.510 13.000 1.00 64.31 106 MET A O 1
ATOM 871 N N . ALA A 1 107 ? -2.318 31.247 11.069 1.00 65.56 107 ALA A N 1
ATOM 872 C CA . ALA A 1 107 ? -3.497 31.076 10.219 1.00 65.56 107 ALA A CA 1
ATOM 873 C C . ALA A 1 107 ? -4.349 29.868 10.652 1.00 65.56 107 ALA A C 1
ATOM 875 O O . ALA A 1 107 ? -5.550 30.013 10.881 1.00 65.56 107 ALA A O 1
ATOM 876 N N . GLU A 1 108 ? -3.730 28.707 10.902 1.00 61.00 108 GLU A N 1
ATOM 877 C CA . GLU A 1 108 ? -4.445 27.534 11.427 1.00 61.00 108 GLU A CA 1
ATOM 878 C C . GLU A 1 108 ? -5.072 27.795 12.804 1.00 61.00 108 GLU A C 1
ATOM 880 O O . GLU A 1 108 ? -6.163 27.305 13.116 1.00 61.00 108 GLU A O 1
ATOM 885 N N . THR A 1 109 ? -4.391 28.565 13.656 1.00 65.44 109 THR A N 1
ATOM 886 C CA . THR A 1 109 ? -4.892 28.888 14.998 1.00 65.44 109 THR A CA 1
ATOM 887 C C . THR A 1 109 ? -6.087 29.840 14.934 1.00 65.44 109 THR A C 1
ATOM 889 O O . THR A 1 109 ? -7.049 29.662 15.686 1.00 65.44 109 THR A O 1
ATOM 892 N N . GLU A 1 110 ? -6.058 30.828 14.041 1.00 64.50 110 GLU A N 1
ATOM 893 C CA . GLU A 1 110 ? -7.169 31.758 13.823 1.00 64.50 110 GLU A CA 1
ATOM 894 C C . GLU A 1 110 ? -8.385 31.067 13.203 1.00 64.50 110 GLU A C 1
ATOM 896 O O . GLU A 1 110 ? -9.503 31.264 13.684 1.00 64.50 110 GLU A O 1
ATOM 901 N N . GLU A 1 111 ? -8.192 30.190 12.216 1.00 67.06 111 GLU A N 1
ATOM 902 C CA . GLU A 1 111 ? -9.284 29.398 11.638 1.00 67.06 111 GLU A CA 1
ATOM 903 C C . GLU A 1 111 ? -9.917 28.450 12.662 1.00 67.06 111 GLU A C 1
ATOM 905 O O . GLU A 1 111 ? -11.144 28.352 12.758 1.00 67.06 111 GLU A O 1
ATOM 910 N N . ARG A 1 112 ? -9.099 27.784 13.491 1.00 65.56 112 ARG A N 1
ATOM 911 C CA . ARG A 1 112 ? -9.601 26.939 14.588 1.00 65.56 112 ARG A CA 1
ATOM 912 C C . ARG A 1 112 ? -10.364 27.744 15.637 1.00 65.56 112 ARG A C 1
ATOM 914 O O . ARG A 1 112 ? -11.341 27.232 16.184 1.00 65.56 112 ARG A O 1
ATOM 921 N N . LYS A 1 113 ? -9.942 28.976 15.939 1.00 68.00 113 LYS A N 1
ATOM 922 C CA . LYS A 1 113 ? -10.667 29.865 16.862 1.00 68.00 113 LYS A CA 1
ATOM 923 C C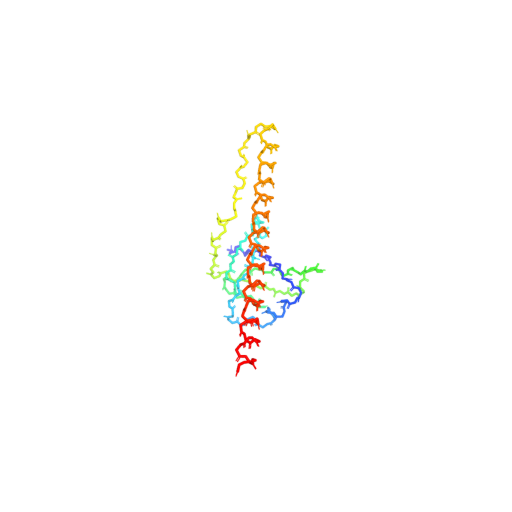 . LYS A 1 113 ? -12.013 30.297 16.284 1.00 68.00 113 LYS A C 1
ATOM 925 O O . LYS A 1 113 ? -13.017 30.109 16.962 1.00 68.00 113 LYS A O 1
ATOM 930 N N . LYS A 1 114 ? -12.051 30.754 15.027 1.00 70.50 114 LYS A N 1
ATOM 931 C CA . LYS A 1 114 ? -13.300 31.137 14.344 1.00 70.50 114 LYS A CA 1
ATOM 932 C C . LYS A 1 114 ? -14.303 29.983 14.301 1.00 70.50 114 LYS A C 1
ATOM 934 O O . LYS A 1 114 ? -15.440 30.148 14.729 1.00 70.50 114 LYS A O 1
ATOM 939 N N . LYS A 1 115 ? -13.858 28.776 13.925 1.00 66.38 115 LYS A N 1
ATOM 940 C CA . LYS A 1 115 ? -14.714 27.573 13.941 1.00 66.38 115 LYS A CA 1
ATOM 941 C C . LYS A 1 115 ? -15.271 27.260 15.335 1.00 66.38 115 LYS A C 1
ATOM 943 O O . LYS A 1 115 ? -16.427 26.871 15.459 1.00 66.38 115 LYS A O 1
ATOM 948 N N . LYS A 1 116 ? -14.478 27.428 16.402 1.00 63.66 116 LYS A N 1
ATOM 949 C CA . LYS A 1 116 ? -14.954 27.219 17.784 1.00 63.66 116 LYS A CA 1
ATOM 950 C C . LYS A 1 116 ? -15.989 28.259 18.214 1.00 63.66 116 LYS A C 1
ATOM 952 O O . LYS A 1 116 ? -16.948 27.898 18.892 1.00 63.66 116 LYS A O 1
ATOM 957 N N . GLU A 1 117 ? -15.798 29.520 17.838 1.00 66.75 117 GLU A N 1
ATOM 958 C CA . GLU A 1 117 ? -16.755 30.593 18.125 1.00 66.75 117 GLU A CA 1
ATOM 959 C C . GLU A 1 117 ? -18.087 30.357 17.404 1.00 66.75 117 GLU A C 1
ATOM 961 O O . GLU A 1 117 ? -19.132 30.413 18.047 1.00 66.75 117 GLU A O 1
ATOM 966 N N . GLU A 1 118 ? -18.057 29.980 16.123 1.00 69.25 118 GLU A N 1
ATOM 967 C CA . GLU A 1 118 ? -19.255 29.629 15.345 1.00 69.25 118 GLU A CA 1
ATOM 968 C C . GLU A 1 118 ? -20.010 28.416 15.916 1.00 69.25 118 GLU A C 1
ATOM 970 O O . GLU A 1 118 ? -21.242 28.401 15.988 1.00 69.25 118 GLU A O 1
ATOM 975 N N . ILE A 1 119 ? -19.293 27.387 16.380 1.00 69.75 119 ILE A N 1
ATOM 976 C CA . ILE A 1 119 ? -19.925 26.230 17.031 1.00 69.75 119 ILE A CA 1
ATOM 977 C C . ILE A 1 119 ? -20.589 26.653 18.349 1.00 69.75 119 ILE A C 1
ATOM 979 O O . ILE A 1 119 ? -21.733 26.279 18.613 1.00 69.75 119 ILE A O 1
ATOM 983 N N . MET A 1 120 ? -19.921 27.473 19.168 1.00 71.25 120 MET A N 1
ATOM 984 C CA . MET A 1 120 ? -20.508 27.941 20.427 1.00 71.25 120 MET A CA 1
ATOM 985 C C . MET A 1 120 ? -21.744 28.816 20.211 1.00 71.25 120 MET A C 1
ATOM 987 O O . MET A 1 120 ? -22.733 28.654 20.931 1.00 71.25 120 MET A O 1
ATOM 991 N N . THR A 1 121 ? -21.723 29.727 19.236 1.00 74.50 121 THR A N 1
ATOM 992 C CA . THR A 1 121 ? -22.869 30.608 18.964 1.00 74.50 121 THR A CA 1
ATOM 993 C C . THR A 1 121 ? -24.064 29.816 18.442 1.00 74.50 121 THR A C 1
ATOM 995 O O . THR A 1 121 ? -25.168 29.959 18.973 1.00 74.50 121 THR A O 1
ATOM 998 N N . THR A 1 122 ? -23.848 28.895 17.500 1.00 76.88 122 THR A N 1
ATOM 999 C CA . THR A 1 122 ? -24.926 28.054 16.953 1.00 76.88 122 THR A CA 1
ATOM 1000 C C . THR A 1 122 ? -25.530 27.103 17.992 1.00 76.88 122 THR A C 1
ATOM 1002 O O . THR A 1 122 ? -26.747 26.885 18.008 1.00 76.88 122 THR A O 1
ATOM 1005 N N . GLU A 1 123 ? -24.731 26.551 18.910 1.00 75.94 123 GLU A N 1
ATOM 1006 C CA . GLU A 1 123 ? -25.250 25.737 20.015 1.00 75.94 123 GLU A CA 1
ATOM 1007 C C . GLU A 1 123 ? -26.067 26.555 21.024 1.00 75.94 123 GLU A C 1
ATOM 1009 O O . GLU A 1 123 ? -27.109 26.088 21.507 1.00 75.94 123 GLU A O 1
ATOM 1014 N N . LEU A 1 124 ? -25.627 27.777 21.338 1.00 76.75 124 LEU A N 1
ATOM 1015 C CA . LEU A 1 124 ? -26.347 28.684 22.234 1.00 76.75 124 LEU A CA 1
ATOM 1016 C C . LEU A 1 124 ? -27.693 29.117 21.643 1.00 76.75 124 LEU A C 1
ATOM 1018 O O . LEU A 1 124 ? -28.707 29.071 22.347 1.00 76.75 124 LEU A O 1
ATOM 1022 N N . GLU A 1 125 ? -27.737 29.449 20.352 1.00 81.31 125 GLU A N 1
ATOM 1023 C CA . GLU A 1 125 ? -28.981 29.776 19.646 1.00 81.31 125 GLU A CA 1
ATOM 1024 C C . GLU A 1 125 ? -29.965 28.603 19.650 1.00 81.31 125 GLU A C 1
ATOM 1026 O O . GLU A 1 125 ? -31.134 28.772 20.017 1.00 81.31 125 GLU A O 1
ATOM 1031 N N . LYS A 1 126 ? -29.490 27.385 19.354 1.00 83.75 126 LYS A N 1
ATOM 1032 C CA . LYS A 1 126 ? -30.316 26.167 19.427 1.00 83.75 126 LYS A CA 1
ATOM 1033 C C . LYS A 1 126 ? -30.880 25.940 20.831 1.00 83.75 126 LYS A C 1
ATOM 1035 O O . LYS A 1 126 ? -32.041 25.552 20.977 1.00 83.75 126 LYS A O 1
ATOM 1040 N N . ARG A 1 127 ? -30.090 26.181 21.886 1.00 81.56 127 ARG A N 1
ATOM 1041 C CA . ARG A 1 127 ? -30.559 26.063 23.281 1.00 81.56 127 ARG A CA 1
ATOM 1042 C C . ARG A 1 127 ? -31.613 27.114 23.625 1.00 81.56 127 ARG A C 1
ATOM 1044 O O . ARG A 1 127 ? -32.589 26.783 24.301 1.00 81.56 127 ARG A O 1
ATOM 1051 N N . LEU A 1 128 ? -31.445 28.353 23.163 1.00 85.12 128 LEU A N 1
ATOM 1052 C CA . LEU A 1 128 ? -32.421 29.423 23.380 1.00 85.12 128 LEU A CA 1
ATOM 1053 C C . LEU A 1 128 ? -33.741 29.148 22.656 1.00 85.12 128 LEU A C 1
ATOM 1055 O O . LEU A 1 128 ? -34.802 29.294 23.263 1.00 85.12 128 LEU A O 1
ATOM 1059 N N . GLN A 1 129 ? -33.690 28.685 21.405 1.00 85.69 129 GLN A N 1
ATOM 1060 C CA . GLN A 1 129 ? -34.887 28.301 20.654 1.00 85.69 129 GLN A CA 1
ATOM 1061 C C . GLN A 1 129 ? -35.642 27.154 21.332 1.00 85.69 129 GLN A C 1
ATOM 1063 O O . GLN A 1 129 ? -36.847 27.267 21.546 1.00 85.69 129 GLN A O 1
ATOM 1068 N N . LYS A 1 130 ? -34.938 26.100 21.770 1.00 85.69 130 LYS A N 1
ATOM 1069 C CA . LYS A 1 130 ? -35.556 24.995 22.524 1.00 85.69 130 LYS A CA 1
ATOM 1070 C C . LYS A 1 130 ? -36.230 25.474 23.810 1.00 85.69 130 LYS A C 1
ATOM 1072 O O . LYS A 1 130 ? -37.330 25.029 24.124 1.00 85.69 130 LYS A O 1
ATOM 1077 N N . LYS A 1 131 ? -35.602 26.400 24.547 1.00 84.75 131 LYS A N 1
ATOM 1078 C CA . LYS A 1 131 ? -36.211 26.991 25.751 1.00 84.75 131 LYS A CA 1
ATOM 1079 C C . LYS A 1 131 ? -37.470 27.794 25.425 1.00 84.75 131 LYS A C 1
ATOM 1081 O O . LYS A 1 131 ? -38.453 27.659 26.144 1.00 84.75 131 LYS A O 1
ATOM 1086 N N . ARG A 1 132 ? -37.458 28.600 24.358 1.00 83.44 132 ARG A N 1
ATOM 1087 C CA . ARG A 1 132 ? -38.636 29.370 23.920 1.00 83.44 132 ARG A CA 1
ATOM 1088 C C . ARG A 1 132 ? -39.798 28.455 23.531 1.00 83.44 132 ARG A C 1
ATOM 1090 O O . ARG A 1 132 ? -40.889 28.631 24.059 1.00 83.44 132 ARG A O 1
ATOM 1097 N N . GLN A 1 133 ? -39.536 27.427 22.723 1.00 86.56 133 GLN A N 1
ATOM 1098 C CA . GLN A 1 133 ? -40.543 26.432 22.334 1.00 86.56 133 GLN A CA 1
ATOM 1099 C C . GLN A 1 133 ? -41.146 25.708 23.545 1.00 86.56 133 GLN A C 1
ATOM 1101 O O . GLN A 1 133 ? -42.353 25.499 23.611 1.00 86.56 133 GLN A O 1
ATOM 1106 N N . LEU A 1 134 ? -40.320 25.353 24.534 1.00 85.19 134 LEU A N 1
ATOM 1107 C CA . LEU A 1 134 ? -40.794 24.709 25.760 1.00 85.19 134 LEU A CA 1
ATOM 1108 C C . LEU A 1 134 ? -41.707 25.637 26.581 1.00 85.19 134 LEU A C 1
ATOM 1110 O O . LEU A 1 134 ? -42.716 25.193 27.123 1.00 85.19 134 LEU A O 1
ATOM 1114 N N . ILE A 1 135 ? -41.372 26.929 26.661 1.00 84.81 135 ILE A N 1
ATOM 1115 C CA . ILE A 1 135 ? -42.200 27.932 27.347 1.00 84.81 135 ILE A CA 1
ATOM 1116 C C . ILE A 1 135 ? -43.542 28.115 26.626 1.00 84.81 135 ILE A C 1
ATOM 1118 O O . ILE A 1 135 ? -44.578 28.117 27.285 1.00 84.81 135 ILE A O 1
ATOM 1122 N N . GLU A 1 136 ? -43.544 28.207 25.294 1.00 84.62 136 GLU A N 1
ATOM 1123 C CA . GLU A 1 136 ? -44.776 28.290 24.492 1.00 84.62 136 GLU A CA 1
ATOM 1124 C C . GLU A 1 136 ? -45.675 27.064 24.698 1.00 84.62 136 GLU A C 1
ATOM 1126 O O . GLU A 1 136 ? -46.878 27.206 24.919 1.00 84.62 136 GLU A O 1
ATOM 1131 N N . GLN A 1 137 ? -45.097 25.859 24.716 1.00 83.62 137 GLN A N 1
ATOM 1132 C CA . GLN A 1 137 ? -45.840 24.629 25.009 1.00 83.62 137 GLN A CA 1
ATOM 1133 C C . GLN A 1 137 ? -46.453 24.635 26.415 1.00 83.62 137 GLN A C 1
ATOM 1135 O O . GLN A 1 137 ? -47.570 24.158 26.597 1.00 83.62 137 GLN A O 1
ATOM 1140 N N . LEU A 1 138 ? -45.747 25.170 27.415 1.00 80.81 138 LEU A N 1
ATOM 1141 C CA . LEU A 1 138 ? -46.254 25.262 28.787 1.00 80.81 138 LEU A CA 1
ATOM 1142 C C . LEU A 1 138 ? -47.352 26.321 28.946 1.00 80.81 138 LEU A C 1
ATOM 1144 O O . LEU A 1 138 ? -48.277 26.110 29.731 1.00 80.81 138 LEU A O 1
ATOM 1148 N N . LEU A 1 139 ? -47.266 27.435 28.214 1.00 76.56 139 LEU A N 1
ATOM 1149 C CA . LEU A 1 139 ? -48.289 28.485 28.202 1.00 76.56 139 LEU A CA 1
ATOM 1150 C C . LEU A 1 139 ? -49.577 27.996 27.528 1.00 76.56 139 LEU A C 1
ATOM 1152 O O . LEU A 1 139 ? -50.647 28.103 28.124 1.00 76.56 139 LEU A O 1
ATOM 1156 N N . ASN A 1 140 ? -49.469 27.350 26.364 1.00 72.31 140 ASN A N 1
ATOM 1157 C CA . ASN A 1 140 ? -50.624 26.808 25.638 1.00 72.31 140 ASN A CA 1
ATOM 1158 C C . ASN A 1 140 ? -51.303 25.626 26.352 1.00 72.31 140 ASN A C 1
ATOM 1160 O O . ASN A 1 140 ? -52.442 25.307 26.047 1.00 72.31 140 ASN A O 1
ATOM 1164 N N . LYS A 1 141 ? -50.625 24.967 27.303 1.00 61.88 141 LYS A N 1
ATOM 1165 C CA . LYS A 1 141 ? -51.185 23.856 28.100 1.00 61.88 141 LYS A CA 1
ATOM 1166 C C . LYS A 1 141 ? -51.878 24.317 29.393 1.00 61.88 141 LYS A C 1
ATOM 1168 O O . LYS A 1 141 ? -52.465 23.496 30.092 1.00 61.88 141 LYS A O 1
ATOM 1173 N N . LYS A 1 142 ? -51.755 25.602 29.747 1.00 53.47 142 LYS A N 1
ATOM 1174 C CA . LYS A 1 142 ? -52.388 26.236 30.920 1.00 53.47 142 LYS A CA 1
ATOM 1175 C C . LYS A 1 142 ? -53.624 27.078 30.572 1.00 53.47 142 LYS A C 1
ATOM 1177 O O . LYS A 1 142 ? -54.205 27.666 31.482 1.00 53.47 142 LYS A O 1
ATOM 1182 N N . THR A 1 143 ? -53.996 27.135 29.294 1.00 46.25 143 THR A N 1
ATOM 1183 C CA . THR A 1 143 ? -55.278 27.678 28.809 1.00 46.25 143 THR A CA 1
ATOM 1184 C C . THR A 1 143 ? -56.178 26.514 28.432 1.00 46.25 143 THR A C 1
ATOM 1186 O O . THR A 1 143 ? -57.396 26.632 28.666 1.00 46.25 143 THR A O 1
#

Secondary structure (DSSP, 8-state):
-----EEEEE--GGGTHHHHS-TT--EEEEEEETTT--EEEEEEEEESS--TTPEEEEEE-SSSBPSS-EEEEEEEE------S---------HHHHHHHHHHHHHHHHHHHHHHHHHHHHHHHHHHHHHHHHHHHHHHHT--

Foldseek 3Di:
DPPFWEKEFEDEPVCPVCQPCQPQDWDFGFIATPVVRDTFTFTKGKDLDDDPQWHWYWYAYPVGTDPGTMTIHTPGTDPPPPPPPPPPPPVDDPVVVVVVVVVVVVVVVVVVVVVVVVVVVVVVVVVVVVVVVVVVVVVVVVD

Sequence (143 aa):
MNKRKTYRVFVPEDELNKFENPGDKLFTETVIDEDTQEAFRAKIMVSTSLLEGYDSLLLQGRGGFLPGQWFVKIVERDEEDEDESVTVFESMRLGERRGYMLRSMMAETEERKKKKEEIMTTELEKRLQKKRQLIEQLLNKKT